Protein AF-A0A7L4ZFL8-F1 (afdb_monomer_lite)

Sequence (113 aa):
MMKKISSNQELEQEIIKLKAQKAIHFRALKSQMSISYEELRPSRIIKRVFADIKEEPEIKDNVLKSLLSLAGGYLTKRILIGKSNSFLKSIMGYLVQIGATKLVSNKIITNNK

Foldseek 3Di:
DDDDDDDPVSVVVVVVVVVVVVVVVVVVVVVVVVVVVVCPPPVNVVVVLVVCLVVPVVSVVVVVVVVCCVVVVVVCCCCPVNVNVPPVVVVVVVVVVVVVCVVVVVVVVVVVD

pLDDT: mean 83.08, std 12.54, range [42.56, 97.44]

Organism: NCBI:txid1218801

Secondary structure (DSSP, 8-state):
-PPPP-SHHHHHHHHHHHHHHHHHHHHHHHHHHHHHHHHTSHHHHHHHHHHHHHH-HHHHHHHHHHHHHHHHHHHHHHHHTSSTTTHHHHHHHHHHHHHHHHHHHHHHHHTT-

Radius of gyration: 35.86 Å; chains: 1; bounding box: 64×33×109 Å

Structure (mmCIF, N/CA/C/O backbone):
data_AF-A0A7L4ZFL8-F1
#
_entry.id   AF-A0A7L4ZFL8-F1
#
loop_
_atom_site.group_PDB
_atom_site.id
_atom_site.type_symbol
_atom_site.label_atom_id
_atom_site.label_alt_id
_atom_site.label_comp_id
_atom_site.label_asym_id
_atom_site.label_entity_id
_atom_site.label_seq_id
_atom_site.pdbx_PDB_ins_code
_atom_site.Cartn_x
_atom_site.Cartn_y
_atom_site.Cartn_z
_atom_site.occupancy
_atom_site.B_iso_or_equiv
_atom_site.auth_seq_id
_atom_site.auth_comp_id
_atom_site.auth_asym_id
_atom_site.auth_atom_id
_atom_site.pdbx_PDB_model_num
ATOM 1 N N . MET A 1 1 ? -22.761 19.121 30.864 1.00 45.69 1 MET A N 1
ATOM 2 C CA . MET A 1 1 ? -22.487 19.472 32.276 1.00 45.69 1 MET A CA 1
ATOM 3 C C . MET A 1 1 ? -22.245 18.174 33.039 1.00 45.69 1 MET A C 1
ATOM 5 O O . MET A 1 1 ? -23.035 17.252 32.871 1.00 45.69 1 MET A O 1
ATOM 9 N N . MET A 1 2 ? -21.137 18.048 33.771 1.00 53.03 2 MET A N 1
ATOM 10 C CA . MET A 1 2 ? -20.793 16.816 34.495 1.00 53.03 2 MET A CA 1
ATOM 11 C C . MET A 1 2 ? -21.688 16.702 35.737 1.00 53.03 2 MET A C 1
ATOM 13 O O . MET A 1 2 ? -21.727 17.634 36.540 1.00 53.03 2 MET A O 1
ATOM 17 N N . LYS A 1 3 ? -22.452 15.610 35.874 1.00 65.06 3 LYS A N 1
ATOM 18 C CA . LYS A 1 3 ? -23.285 15.386 37.066 1.00 65.06 3 LYS A CA 1
ATOM 19 C C . LYS A 1 3 ? -22.367 15.146 38.267 1.00 65.06 3 LYS A C 1
ATOM 21 O O . LYS A 1 3 ? -21.491 14.287 38.207 1.00 65.06 3 LYS A O 1
ATOM 26 N N . LYS A 1 4 ? -22.551 15.923 39.336 1.00 66.44 4 LYS A N 1
ATOM 27 C CA . LYS A 1 4 ? -21.819 15.753 40.594 1.00 66.44 4 LYS A CA 1
ATOM 28 C C . LYS A 1 4 ? -22.417 14.545 41.315 1.00 66.44 4 LYS A C 1
ATOM 30 O O . LYS A 1 4 ? -23.610 14.545 41.587 1.00 66.44 4 LYS A O 1
ATOM 35 N N . ILE A 1 5 ? -21.609 13.516 41.542 1.00 69.00 5 ILE A N 1
ATOM 36 C CA . ILE A 1 5 ? -22.042 12.274 42.187 1.00 69.00 5 ILE A CA 1
ATOM 37 C C . ILE A 1 5 ? -22.109 12.528 43.694 1.00 69.00 5 ILE A C 1
ATOM 39 O O . ILE A 1 5 ? -21.126 12.978 44.284 1.00 69.00 5 ILE A O 1
ATOM 43 N N . SER A 1 6 ? -23.269 12.282 44.295 1.00 73.88 6 SER A N 1
ATOM 44 C CA . SER A 1 6 ? -23.579 12.629 45.691 1.00 73.88 6 SER A CA 1
ATOM 45 C C . SER A 1 6 ? -23.750 11.404 46.594 1.00 73.88 6 SER A C 1
ATOM 47 O O . SER A 1 6 ? -23.690 11.539 47.814 1.00 73.88 6 SER A O 1
ATOM 49 N N . SER A 1 7 ? -23.936 10.214 46.012 1.00 80.75 7 SER A N 1
ATOM 50 C CA . SER A 1 7 ? -24.175 8.949 46.720 1.00 80.75 7 SER A CA 1
ATOM 51 C C . SER A 1 7 ? -23.358 7.796 46.123 1.00 80.75 7 SER A C 1
ATOM 53 O O . SER A 1 7 ? -23.109 7.756 44.917 1.00 80.75 7 SER A O 1
ATOM 55 N N . ASN A 1 8 ? -22.990 6.812 46.955 1.00 81.69 8 ASN A N 1
ATOM 56 C CA . ASN A 1 8 ? -22.316 5.583 46.512 1.00 81.69 8 ASN A CA 1
ATOM 57 C C . ASN A 1 8 ? -23.124 4.817 45.447 1.00 81.69 8 ASN A C 1
ATOM 59 O O . ASN A 1 8 ? -22.539 4.254 44.527 1.00 81.69 8 ASN A O 1
ATOM 63 N N . GLN A 1 9 ? -24.460 4.849 45.511 1.00 83.06 9 GLN A N 1
ATOM 64 C CA . GLN A 1 9 ? -25.314 4.195 44.509 1.00 83.06 9 GLN A CA 1
ATOM 65 C C . GLN A 1 9 ? -25.248 4.894 43.143 1.00 83.06 9 GLN A C 1
ATOM 67 O O . GLN A 1 9 ? -25.213 4.235 42.105 1.00 83.06 9 GLN A O 1
ATOM 72 N N . GLU A 1 10 ? -25.187 6.228 43.129 1.00 86.38 10 GLU A N 1
ATOM 73 C CA . GLU A 1 10 ? -25.021 7.008 41.894 1.00 86.38 10 GLU 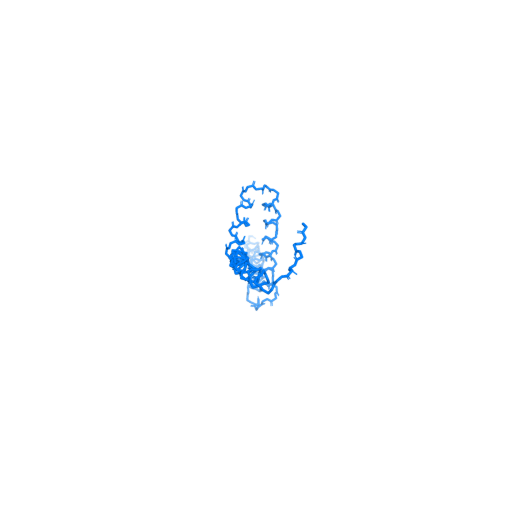A CA 1
ATOM 74 C C . GLU A 1 10 ? -23.643 6.758 41.267 1.00 86.38 10 GLU A C 1
ATOM 76 O O . GLU A 1 10 ? -23.518 6.676 40.043 1.00 86.38 10 GLU A O 1
ATOM 81 N N . LEU A 1 11 ? -22.613 6.584 42.104 1.00 89.12 11 LEU A N 1
ATOM 82 C CA . LEU A 1 11 ? -21.264 6.247 41.656 1.00 89.12 11 LEU A CA 1
ATOM 83 C C . LEU A 1 11 ? -21.226 4.888 40.953 1.00 89.12 11 LEU A C 1
ATOM 85 O O . LEU A 1 11 ? -20.676 4.778 39.858 1.00 89.12 11 LEU A O 1
ATOM 89 N N . GLU A 1 12 ? -21.830 3.861 41.551 1.00 90.62 12 GLU A N 1
ATOM 90 C CA . GLU A 1 12 ? -21.886 2.520 40.961 1.00 90.62 12 GLU A CA 1
ATOM 91 C C . GLU A 1 12 ? -22.633 2.505 39.624 1.00 90.62 12 GLU A C 1
ATOM 93 O O . GLU A 1 12 ? -22.158 1.908 38.653 1.00 90.62 12 GLU A O 1
ATOM 98 N N . GLN A 1 13 ? -23.762 3.212 39.536 1.00 90.25 13 GLN A N 1
ATOM 99 C CA . GLN A 1 13 ? -24.527 3.330 38.294 1.00 90.25 13 GLN A CA 1
ATOM 100 C C . GLN A 1 13 ? -23.719 4.011 37.185 1.00 90.25 13 GLN A C 1
ATOM 102 O O . GLN A 1 13 ? -23.702 3.530 36.046 1.00 90.25 13 GLN A O 1
ATOM 107 N N . GLU A 1 14 ? -23.002 5.092 37.503 1.00 91.12 14 GLU A N 1
ATOM 108 C CA . GLU A 1 14 ? -22.171 5.780 36.515 1.00 91.12 14 GLU A CA 1
ATOM 109 C C . GLU A 1 14 ? -20.967 4.917 36.102 1.00 91.12 14 GLU A C 1
ATOM 111 O O . GLU A 1 14 ? -20.629 4.866 34.920 1.00 91.12 14 GLU A O 1
ATOM 116 N N . ILE A 1 15 ? -20.375 4.141 37.021 1.00 93.94 15 ILE A N 1
ATOM 117 C CA . ILE A 1 15 ? -19.323 3.164 36.693 1.00 93.94 15 ILE A CA 1
ATOM 118 C C . ILE A 1 15 ? -19.844 2.100 35.721 1.00 93.94 15 ILE A C 1
ATOM 120 O O . ILE A 1 15 ? -19.164 1.781 34.741 1.00 93.94 15 ILE A O 1
ATOM 124 N N . ILE A 1 16 ? -21.033 1.540 35.962 1.00 95.56 16 ILE A N 1
ATOM 125 C CA . ILE A 1 16 ? -21.641 0.533 35.079 1.00 95.56 16 ILE A CA 1
ATOM 126 C C . ILE A 1 16 ? -21.874 1.126 33.687 1.00 95.56 16 ILE A C 1
ATOM 128 O O . ILE A 1 16 ? -21.490 0.527 32.678 1.00 95.56 16 ILE A O 1
ATOM 132 N N . LYS A 1 17 ? -22.433 2.336 33.628 1.00 95.75 17 LYS A N 1
ATOM 133 C CA . LYS A 1 17 ? -22.678 3.059 32.379 1.00 95.75 17 LYS A CA 1
ATOM 134 C C . LYS A 1 17 ? -21.384 3.340 31.613 1.00 95.75 17 LYS A C 1
ATOM 136 O O . LYS A 1 17 ? -21.308 3.046 30.420 1.00 95.75 17 LYS A O 1
ATOM 141 N N . LEU A 1 18 ? -20.346 3.839 32.284 1.00 96.06 18 LEU A N 1
ATOM 142 C CA . LEU A 1 18 ? -19.043 4.107 31.671 1.00 96.06 18 LEU A CA 1
ATOM 143 C C . LEU A 1 18 ? -18.365 2.823 31.180 1.00 96.06 18 LEU A C 1
ATOM 145 O O . LEU A 1 18 ? -17.772 2.818 30.101 1.00 96.06 18 LEU A O 1
ATOM 149 N N . LYS A 1 19 ? -18.483 1.709 31.914 1.00 96.75 19 LYS A N 1
ATOM 150 C CA . LYS A 1 19 ? -17.987 0.397 31.463 1.00 96.75 19 LYS A CA 1
ATOM 151 C C . LYS A 1 19 ? -18.702 -0.071 30.197 1.00 96.75 19 LYS A C 1
ATOM 153 O O . LYS A 1 19 ? -18.035 -0.525 29.265 1.00 96.75 19 LYS A O 1
ATOM 158 N N . ALA A 1 20 ? -20.025 0.074 30.137 1.00 96.50 20 ALA A N 1
ATOM 159 C CA . ALA A 1 20 ? -20.807 -0.269 28.952 1.00 96.50 20 ALA A CA 1
ATOM 160 C C . ALA A 1 20 ? -20.408 0.597 27.744 1.00 96.50 20 ALA A C 1
ATOM 162 O O . ALA A 1 20 ? -20.118 0.063 26.673 1.00 96.50 20 ALA A O 1
ATOM 163 N N . GLN A 1 21 ? -20.291 1.917 27.930 1.00 97.19 21 GLN A N 1
ATOM 164 C CA . GLN A 1 21 ? -19.831 2.837 26.884 1.00 97.19 21 GLN A CA 1
ATOM 165 C C . GLN A 1 21 ? -18.418 2.491 26.407 1.00 97.19 21 GLN A C 1
ATOM 167 O O . GLN A 1 21 ? -18.186 2.360 25.206 1.00 97.19 21 GLN A O 1
ATOM 172 N N . LYS A 1 22 ? -17.479 2.255 27.330 1.00 96.88 22 LYS A N 1
ATOM 173 C CA . LYS A 1 22 ? -16.110 1.840 26.999 1.00 96.88 22 LYS A CA 1
ATOM 174 C C . LYS A 1 22 ? -16.095 0.562 26.161 1.00 96.88 22 LYS A C 1
ATOM 176 O O . LYS A 1 22 ? -15.350 0.492 25.186 1.00 96.88 22 LYS A O 1
ATOM 181 N N . ALA A 1 23 ? -16.913 -0.433 26.504 1.00 97.19 23 ALA A N 1
ATOM 182 C CA . ALA A 1 23 ? -17.002 -1.676 25.741 1.00 97.19 23 ALA A CA 1
ATOM 183 C C . ALA A 1 23 ? -17.528 -1.444 24.313 1.00 97.19 23 ALA A C 1
ATOM 185 O O . ALA A 1 23 ? -16.995 -2.022 23.365 1.00 97.19 23 ALA A O 1
ATOM 186 N N . ILE A 1 24 ? -18.528 -0.572 24.147 1.00 97.44 24 ILE A N 1
ATOM 187 C CA . ILE A 1 24 ? -19.062 -0.183 22.833 1.00 97.44 24 ILE A CA 1
ATOM 188 C C . ILE A 1 24 ? -17.982 0.525 22.007 1.00 97.44 24 ILE A C 1
ATOM 190 O O . ILE A 1 24 ? -17.697 0.103 20.885 1.00 97.44 24 ILE A O 1
ATOM 194 N N . HIS A 1 25 ? -17.329 1.543 22.572 1.00 97.19 25 HIS A N 1
ATOM 195 C CA . HIS A 1 25 ? -16.266 2.282 21.889 1.00 97.19 25 HIS A CA 1
ATOM 196 C C . HIS A 1 25 ? -15.095 1.381 21.502 1.00 97.19 25 HIS A C 1
ATOM 198 O O . HIS A 1 25 ? -14.588 1.474 20.388 1.00 97.19 25 HIS A O 1
ATOM 204 N N . PHE A 1 26 ? -14.698 0.462 22.382 1.00 97.19 26 PHE A N 1
ATOM 205 C CA . PHE A 1 26 ? -13.616 -0.472 22.095 1.00 97.19 26 PHE A CA 1
ATOM 206 C C . PHE A 1 26 ? -13.953 -1.408 20.928 1.00 97.19 26 PHE A C 1
ATOM 208 O O . PHE A 1 26 ? -13.116 -1.636 20.055 1.00 97.19 26 PHE A O 1
ATOM 215 N N . ARG A 1 27 ? -15.189 -1.922 20.866 1.00 97.00 27 ARG A N 1
ATOM 216 C CA . ARG A 1 27 ? -15.645 -2.742 19.733 1.00 97.00 27 ARG A CA 1
ATOM 217 C C . ARG A 1 27 ? -15.661 -1.945 18.431 1.00 97.00 27 ARG A C 1
ATOM 219 O O . ARG A 1 27 ? -15.171 -2.446 17.421 1.00 97.00 27 ARG A O 1
ATOM 226 N N . ALA A 1 28 ? -16.168 -0.713 18.462 1.00 97.06 28 ALA A N 1
ATOM 227 C CA . ALA A 1 28 ? -16.179 0.168 17.297 1.00 97.06 28 ALA A CA 1
ATOM 228 C C . ALA A 1 28 ? -14.755 0.458 16.795 1.00 97.06 28 ALA A C 1
ATOM 230 O O . ALA A 1 28 ? -14.479 0.310 15.606 1.00 97.06 28 ALA A O 1
ATOM 231 N N . LEU A 1 29 ? -13.832 0.774 17.708 1.00 97.19 29 LEU A N 1
ATOM 232 C CA . LEU A 1 29 ? -12.428 1.013 17.381 1.00 97.19 29 LEU A CA 1
ATOM 233 C C . LEU A 1 29 ? -11.772 -0.227 16.770 1.00 97.19 29 LEU A C 1
ATOM 235 O O . LEU A 1 29 ? -11.106 -0.128 15.744 1.00 97.19 29 LEU A O 1
ATOM 239 N N . LYS A 1 30 ? -11.999 -1.412 17.351 1.00 96.75 30 LYS A N 1
ATOM 240 C CA . LYS A 1 30 ? -11.476 -2.673 16.809 1.00 96.75 30 LYS A CA 1
ATOM 241 C C . LYS A 1 30 ? -12.012 -2.949 15.401 1.00 96.75 30 LYS A C 1
ATOM 243 O O . LYS A 1 30 ? -11.254 -3.388 14.539 1.00 96.75 30 LYS A O 1
ATOM 248 N N . SER A 1 31 ? -13.290 -2.659 15.158 1.00 96.00 31 SER A N 1
ATOM 249 C CA . SER A 1 31 ? -13.900 -2.788 13.832 1.00 96.00 31 SER A CA 1
ATOM 250 C C . SER A 1 31 ? -13.256 -1.839 12.821 1.00 96.00 31 SER A C 1
ATOM 252 O O . SER A 1 31 ? -12.859 -2.278 11.746 1.00 96.00 31 SER A O 1
ATOM 254 N N . GLN A 1 32 ? -13.101 -0.558 13.169 1.00 94.88 32 GLN A N 1
ATOM 255 C CA . GLN A 1 32 ? -12.442 0.419 12.298 1.00 94.88 32 GLN A CA 1
ATOM 256 C C . GLN A 1 32 ? -10.988 0.039 12.024 1.00 94.88 32 GLN A C 1
ATOM 258 O O . GLN A 1 32 ? -10.555 0.088 10.881 1.00 94.88 32 GLN A O 1
ATOM 263 N N . MET A 1 33 ? -10.253 -0.419 13.037 1.00 95.00 33 MET A N 1
ATOM 264 C CA . MET A 1 33 ? -8.870 -0.860 12.867 1.00 95.00 33 MET A CA 1
ATOM 265 C C . MET A 1 33 ? -8.766 -2.058 11.919 1.00 95.00 33 MET A C 1
ATOM 267 O O . MET A 1 33 ? -7.875 -2.089 11.077 1.00 95.00 33 MET A O 1
ATOM 271 N N . SER A 1 34 ? -9.695 -3.015 12.011 1.00 94.12 34 SER A N 1
ATOM 272 C CA . SER A 1 34 ? -9.757 -4.139 11.072 1.00 94.12 34 SER A CA 1
ATOM 273 C C . SER A 1 34 ? -10.032 -3.670 9.646 1.00 94.12 34 SER A C 1
ATOM 275 O O . SER A 1 34 ? -9.397 -4.163 8.722 1.00 94.12 34 SER A O 1
ATOM 277 N N . ILE A 1 35 ? -10.950 -2.719 9.455 1.00 93.44 35 ILE A N 1
ATOM 278 C CA . ILE A 1 35 ? -11.251 -2.157 8.132 1.00 93.44 35 ILE A CA 1
ATOM 279 C C . ILE A 1 35 ? -10.022 -1.433 7.58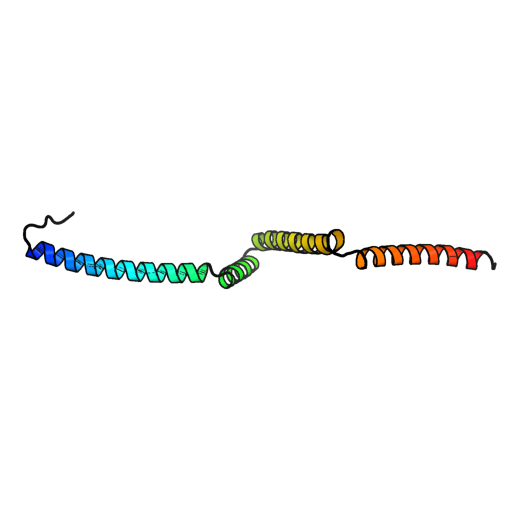3 1.00 93.44 35 ILE A C 1
ATOM 281 O O . ILE A 1 35 ? -9.575 -1.755 6.489 1.00 93.44 35 ILE A O 1
ATOM 285 N N . SER A 1 36 ? -9.422 -0.525 8.354 1.00 92.12 36 SER A N 1
ATOM 286 C CA . SER A 1 36 ? -8.211 0.192 7.949 1.00 92.12 36 SER A CA 1
ATOM 287 C C . SER A 1 36 ? -7.068 -0.764 7.618 1.00 92.12 36 SER A C 1
ATOM 289 O O . SER A 1 36 ? -6.371 -0.567 6.629 1.00 92.12 36 SER A O 1
ATOM 291 N N . TYR A 1 37 ? -6.897 -1.836 8.397 1.00 92.94 37 TYR A N 1
ATOM 292 C CA . TYR A 1 37 ? -5.907 -2.868 8.104 1.00 92.94 37 TYR A CA 1
ATOM 293 C C . TYR A 1 37 ? -6.184 -3.563 6.768 1.00 92.94 37 TYR A C 1
ATOM 295 O O . TYR A 1 37 ? -5.269 -3.724 5.963 1.00 92.94 37 TYR A O 1
ATOM 303 N N . GLU A 1 38 ? -7.436 -3.945 6.507 1.00 90.12 38 GLU A N 1
ATOM 304 C CA . GLU A 1 38 ? -7.821 -4.525 5.221 1.00 90.12 38 GLU A CA 1
ATOM 305 C C . GLU A 1 38 ? -7.584 -3.557 4.058 1.00 90.12 38 GLU A C 1
ATOM 307 O O . GLU A 1 38 ? -7.084 -3.971 3.013 1.00 90.12 38 GLU A O 1
ATOM 312 N N . GLU A 1 39 ? -7.904 -2.274 4.231 1.00 89.50 39 GLU A N 1
ATOM 313 C CA . GLU A 1 39 ? -7.677 -1.239 3.224 1.00 89.50 39 GLU A CA 1
ATOM 314 C C . GLU A 1 39 ? -6.190 -1.043 2.928 1.00 89.50 39 GLU A C 1
ATOM 316 O O . GLU A 1 39 ? -5.820 -0.872 1.769 1.00 89.50 39 GLU A O 1
ATOM 321 N N . LEU A 1 40 ? -5.320 -1.133 3.931 1.00 90.75 40 LEU A N 1
ATOM 322 C CA . LEU A 1 40 ? -3.870 -1.018 3.760 1.00 90.75 40 LEU A CA 1
ATOM 323 C C . LEU A 1 40 ? -3.216 -2.277 3.171 1.00 90.75 40 LEU A C 1
ATOM 325 O O . LEU A 1 40 ? -2.010 -2.280 2.917 1.00 90.75 40 LEU A O 1
ATOM 329 N N . ARG A 1 41 ? -3.974 -3.353 2.919 1.00 92.69 41 ARG A N 1
ATOM 330 C CA . ARG A 1 41 ? -3.419 -4.541 2.261 1.00 92.69 41 ARG A CA 1
ATOM 331 C C . ARG A 1 41 ? -2.918 -4.179 0.862 1.00 92.69 41 ARG A C 1
ATOM 333 O O . ARG A 1 41 ? -3.664 -3.558 0.097 1.00 92.69 41 ARG A O 1
ATOM 340 N N . PRO A 1 42 ? -1.724 -4.658 0.460 1.00 88.62 42 PRO A N 1
ATOM 341 C CA . PRO A 1 42 ? -1.171 -4.376 -0.862 1.00 88.62 42 PRO A CA 1
ATOM 342 C C . PRO A 1 42 ? -2.143 -4.696 -2.001 1.00 88.62 42 PRO A C 1
ATOM 344 O O . PRO A 1 42 ? -2.255 -3.935 -2.953 1.00 88.62 42 PRO A O 1
ATOM 347 N N . SER A 1 43 ? -2.920 -5.776 -1.878 1.00 90.44 43 SER A N 1
ATOM 348 C CA . SER A 1 43 ? -3.920 -6.164 -2.877 1.00 90.44 43 SER A CA 1
ATOM 349 C C . SER A 1 43 ? -5.055 -5.146 -3.050 1.00 90.44 43 SER A C 1
ATOM 351 O O . SER A 1 43 ? -5.526 -4.970 -4.173 1.00 90.44 43 SER A O 1
ATOM 353 N N . ARG A 1 44 ? -5.496 -4.458 -1.984 1.00 89.81 44 ARG A N 1
ATOM 354 C CA . ARG A 1 44 ? -6.510 -3.390 -2.072 1.00 89.81 44 ARG A CA 1
ATOM 355 C C . ARG A 1 44 ? -5.918 -2.084 -2.582 1.00 89.81 44 ARG A C 1
ATOM 357 O O . ARG A 1 44 ? -6.549 -1.435 -3.408 1.00 89.81 44 ARG A O 1
ATOM 364 N N . ILE A 1 45 ? -4.695 -1.753 -2.164 1.00 89.81 45 ILE A N 1
ATOM 365 C CA . ILE A 1 45 ? -3.958 -0.592 -2.682 1.00 89.81 45 ILE A CA 1
ATOM 366 C C . ILE A 1 45 ? -3.769 -0.721 -4.195 1.00 89.81 45 ILE A C 1
ATOM 368 O O . ILE A 1 45 ? -4.135 0.186 -4.930 1.00 89.81 45 ILE A O 1
ATOM 372 N N . ILE A 1 46 ? -3.280 -1.872 -4.668 1.00 88.94 46 ILE A N 1
ATOM 373 C CA . ILE A 1 46 ? -3.100 -2.140 -6.099 1.00 88.94 46 ILE A CA 1
ATOM 374 C C . ILE A 1 46 ? -4.433 -1.995 -6.844 1.00 88.94 46 ILE A C 1
ATOM 376 O O . ILE A 1 46 ? -4.485 -1.322 -7.867 1.00 88.94 46 ILE A O 1
ATOM 380 N N . LYS A 1 47 ? -5.524 -2.577 -6.324 1.00 87.19 47 LYS A N 1
ATOM 381 C CA . LYS A 1 47 ? -6.858 -2.452 -6.938 1.00 87.19 47 LYS A CA 1
ATOM 382 C C . LYS A 1 47 ? -7.338 -1.003 -7.037 1.00 87.19 47 LYS A C 1
ATOM 384 O O . LYS A 1 47 ? -7.873 -0.648 -8.080 1.00 87.19 47 LYS A O 1
ATOM 389 N N . ARG A 1 48 ? -7.144 -0.191 -5.991 1.00 85.06 48 ARG A N 1
ATOM 390 C CA . ARG A 1 48 ? -7.473 1.243 -6.022 1.00 85.06 48 ARG A CA 1
ATOM 391 C C . ARG A 1 48 ? -6.650 1.975 -7.066 1.00 85.06 48 ARG A C 1
ATOM 393 O O . ARG A 1 48 ? -7.231 2.569 -7.952 1.00 85.06 48 ARG A O 1
ATOM 400 N N . VAL A 1 49 ? -5.331 1.792 -7.060 1.00 84.69 49 VAL A N 1
ATOM 401 C CA . VAL A 1 49 ? -4.442 2.396 -8.062 1.00 84.69 49 VAL A CA 1
ATOM 402 C C . VAL A 1 49 ? -4.878 2.031 -9.489 1.00 84.69 49 VAL A C 1
ATOM 404 O O . VAL A 1 49 ? -4.915 2.894 -10.355 1.00 84.69 49 VAL A O 1
ATOM 407 N N . PHE A 1 50 ? -5.268 0.779 -9.752 1.00 84.81 50 PHE A N 1
ATOM 408 C CA . PHE A 1 50 ? -5.806 0.388 -11.062 1.00 84.81 50 PHE A CA 1
ATOM 409 C C . PHE A 1 50 ? -7.144 1.055 -11.410 1.00 84.81 50 PHE A C 1
ATOM 411 O O . PHE A 1 50 ? -7.365 1.365 -12.581 1.00 84.81 50 PHE A O 1
ATOM 418 N N . ALA A 1 51 ? -8.031 1.247 -10.433 1.00 84.94 51 ALA A N 1
ATOM 419 C CA . ALA A 1 51 ? -9.280 1.977 -10.631 1.00 84.94 51 ALA A CA 1
ATOM 420 C C . ALA A 1 51 ? -9.002 3.463 -10.923 1.00 84.94 51 ALA A C 1
ATOM 422 O O . ALA A 1 51 ? -9.474 3.974 -11.935 1.00 84.94 51 ALA A O 1
ATOM 423 N N . ASP A 1 52 ? -8.131 4.096 -10.136 1.00 82.31 52 ASP A N 1
ATOM 424 C CA . ASP A 1 52 ? -7.749 5.506 -10.265 1.00 82.31 52 ASP A CA 1
ATOM 425 C C . ASP A 1 52 ? -7.081 5.787 -11.628 1.00 82.31 52 ASP A C 1
ATOM 427 O O . ASP A 1 52 ? -7.400 6.764 -12.299 1.00 82.31 52 ASP A O 1
ATOM 431 N N . ILE A 1 53 ? -6.226 4.878 -12.122 1.00 82.94 53 ILE A N 1
ATOM 432 C CA . ILE A 1 53 ? -5.620 4.967 -13.470 1.00 82.94 53 ILE A CA 1
ATOM 433 C C . ILE A 1 53 ? -6.672 4.930 -14.589 1.00 82.94 53 ILE A C 1
ATOM 435 O O . ILE A 1 53 ? -6.453 5.483 -15.670 1.00 82.94 53 ILE A O 1
ATOM 439 N N . LYS A 1 54 ? -7.782 4.212 -14.383 1.00 79.62 54 LYS A N 1
ATOM 440 C CA . LYS A 1 54 ? -8.849 4.097 -15.383 1.00 79.62 54 LYS A CA 1
ATOM 441 C C . LYS A 1 54 ? -9.713 5.357 -15.415 1.00 79.62 54 LYS A C 1
ATOM 443 O O . LYS A 1 54 ? -10.185 5.722 -16.490 1.00 79.62 54 LYS A O 1
ATOM 448 N N . GLU A 1 55 ? -9.937 5.969 -14.259 1.00 82.31 55 GLU A N 1
ATOM 449 C CA . GLU A 1 55 ? -10.857 7.094 -14.097 1.00 82.31 55 GLU A CA 1
ATOM 450 C C . GLU A 1 55 ? -10.183 8.452 -14.328 1.00 82.31 55 GLU A C 1
ATOM 452 O O . GLU A 1 55 ? -10.835 9.364 -14.836 1.00 82.31 55 GLU A O 1
ATOM 457 N N . GLU A 1 56 ? -8.880 8.580 -14.056 1.00 79.88 56 GLU A N 1
ATOM 458 C CA . GLU A 1 56 ? -8.185 9.868 -14.082 1.00 79.88 56 GLU A CA 1
ATOM 459 C C . GLU A 1 56 ? -7.036 9.911 -15.121 1.00 79.88 56 GLU A C 1
ATOM 461 O O . GLU A 1 56 ? -6.021 9.214 -14.981 1.00 79.88 56 GLU A O 1
ATOM 466 N N . PRO A 1 57 ? -7.148 10.737 -16.188 1.00 74.62 57 PRO A N 1
ATOM 467 C CA . PRO A 1 57 ? -6.166 10.771 -17.276 1.00 74.62 57 PRO A CA 1
ATOM 468 C C . PRO A 1 57 ? -4.759 11.206 -16.836 1.00 74.62 57 PRO A C 1
ATOM 470 O O . PRO A 1 57 ? -3.769 10.745 -17.404 1.00 74.62 57 PRO A O 1
ATOM 473 N N . GLU A 1 58 ? -4.661 12.082 -15.834 1.00 78.75 58 GLU A N 1
ATOM 474 C CA . GLU A 1 58 ? -3.391 12.617 -15.325 1.00 78.75 58 GLU A CA 1
ATOM 475 C C . GLU A 1 58 ? -2.617 11.577 -14.497 1.00 78.75 58 GLU A C 1
ATOM 477 O O . GLU A 1 58 ? -1.404 11.410 -14.661 1.00 78.75 58 GLU A O 1
ATOM 482 N N . ILE A 1 59 ? -3.321 10.792 -13.670 1.00 77.75 59 ILE A N 1
ATOM 483 C CA . ILE A 1 59 ? -2.724 9.688 -12.903 1.00 77.75 59 ILE A CA 1
ATOM 484 C C . ILE A 1 59 ? -2.161 8.625 -13.844 1.00 77.75 59 ILE A C 1
ATOM 486 O O . ILE A 1 59 ? -1.066 8.103 -13.614 1.00 77.75 59 ILE A O 1
ATOM 490 N N . LYS A 1 60 ? -2.871 8.330 -14.937 1.00 77.69 60 LYS A N 1
ATOM 491 C CA . LYS A 1 60 ? -2.415 7.372 -15.945 1.00 77.69 60 LYS A CA 1
ATOM 492 C C . LYS A 1 60 ? -1.043 7.738 -16.516 1.00 77.69 60 LYS A C 1
ATOM 494 O O . LYS A 1 60 ? -0.190 6.858 -16.615 1.00 77.69 60 LYS A O 1
ATOM 499 N N . ASP A 1 61 ? -0.811 9.000 -16.874 1.00 81.88 61 ASP A N 1
ATOM 500 C CA . ASP A 1 61 ? 0.466 9.430 -17.462 1.00 81.88 61 ASP A CA 1
ATOM 501 C C . ASP A 1 61 ? 1.626 9.311 -16.458 1.00 81.88 61 ASP A C 1
ATOM 503 O O . ASP A 1 61 ? 2.678 8.747 -16.770 1.00 81.88 61 ASP A O 1
ATOM 507 N N . ASN A 1 62 ? 1.407 9.741 -15.213 1.00 83.00 62 ASN A N 1
ATOM 508 C CA . ASN A 1 62 ? 2.411 9.645 -14.153 1.00 83.00 62 ASN A CA 1
ATOM 509 C C . ASN A 1 62 ? 2.758 8.188 -13.809 1.00 83.00 62 ASN A C 1
ATOM 511 O O . ASN A 1 62 ? 3.936 7.832 -13.725 1.00 83.00 62 ASN A O 1
ATOM 515 N N . VAL A 1 63 ? 1.753 7.315 -13.680 1.00 84.62 63 VAL A N 1
ATOM 516 C CA . VAL A 1 63 ? 1.975 5.892 -13.391 1.00 84.62 63 VAL A CA 1
ATOM 517 C C . VAL A 1 63 ? 2.675 5.189 -14.552 1.00 84.62 63 VAL A C 1
ATOM 519 O O . VAL A 1 63 ? 3.605 4.416 -14.316 1.00 84.62 63 VAL A O 1
ATOM 522 N N . LEU A 1 64 ? 2.289 5.471 -15.801 1.00 84.69 64 LEU A N 1
ATOM 523 C CA . LEU A 1 64 ? 2.963 4.918 -16.977 1.00 84.69 64 LEU A CA 1
ATOM 524 C C . LEU A 1 64 ? 4.431 5.348 -17.037 1.00 84.69 64 LEU A C 1
ATOM 526 O O . LEU A 1 64 ? 5.297 4.500 -17.246 1.00 84.69 64 LEU A O 1
ATOM 530 N N . LYS A 1 65 ? 4.734 6.628 -16.790 1.00 85.44 65 LYS A N 1
ATOM 531 C CA . LYS A 1 65 ? 6.116 7.130 -16.724 1.00 85.44 65 LYS A CA 1
ATOM 532 C C . LYS A 1 65 ? 6.932 6.422 -15.642 1.00 85.44 65 LYS A C 1
ATOM 534 O O . LYS A 1 65 ? 8.059 6.006 -15.912 1.00 85.44 65 LYS A O 1
ATOM 539 N N . SER A 1 66 ? 6.373 6.226 -14.446 1.00 86.94 66 SER A N 1
ATOM 540 C CA . SER A 1 66 ? 7.036 5.487 -13.362 1.00 86.94 66 SER A CA 1
ATOM 541 C C . SER A 1 66 ? 7.228 4.000 -13.680 1.00 86.94 66 SER A C 1
ATOM 543 O O . SER A 1 66 ? 8.277 3.434 -13.384 1.00 86.94 66 SER A O 1
ATOM 545 N N . LEU A 1 67 ? 6.250 3.351 -14.314 1.00 88.56 67 LEU A N 1
ATOM 546 C CA . LEU A 1 67 ? 6.374 1.963 -14.769 1.00 88.56 67 LEU A CA 1
ATOM 547 C C . LEU A 1 67 ? 7.463 1.818 -15.831 1.00 88.56 67 LEU A C 1
ATOM 549 O O . LEU A 1 67 ? 8.279 0.902 -15.747 1.00 88.56 67 LEU A O 1
ATOM 553 N N . LEU A 1 68 ? 7.505 2.733 -16.800 1.00 90.56 68 LEU A N 1
ATOM 554 C CA . LEU A 1 68 ? 8.526 2.756 -17.843 1.00 90.56 68 LEU A CA 1
ATOM 555 C C . LEU A 1 68 ? 9.918 3.021 -17.266 1.00 90.56 68 LEU A C 1
ATOM 557 O O . LEU A 1 68 ? 10.868 2.357 -17.675 1.00 90.56 68 LEU A O 1
ATOM 561 N N . SER A 1 69 ? 10.060 3.927 -16.296 1.00 89.75 69 SER A N 1
ATOM 562 C CA . SER A 1 69 ? 11.353 4.198 -15.658 1.00 89.75 69 SER A CA 1
ATOM 563 C C . SER A 1 69 ? 11.836 3.026 -14.800 1.00 89.75 69 SER A C 1
ATOM 565 O O . SER A 1 69 ? 13.019 2.688 -14.843 1.00 89.75 69 SER A O 1
ATOM 567 N N . LEU A 1 70 ? 10.936 2.335 -14.092 1.00 92.31 70 LEU A N 1
ATOM 568 C CA . LEU A 1 70 ? 11.259 1.127 -13.328 1.00 92.31 70 LEU A CA 1
ATOM 569 C C . LEU A 1 70 ? 11.618 -0.048 -14.238 1.00 92.31 70 LEU A C 1
ATOM 571 O O . LEU A 1 70 ? 12.647 -0.692 -14.033 1.00 92.31 70 LEU A O 1
ATOM 575 N N . ALA A 1 71 ? 10.798 -0.322 -15.253 1.00 91.06 71 ALA A N 1
ATOM 576 C CA . ALA A 1 71 ? 11.048 -1.392 -16.212 1.00 91.06 71 ALA A CA 1
ATOM 577 C C . ALA A 1 71 ? 12.330 -1.126 -17.009 1.00 91.06 71 ALA A C 1
ATOM 579 O O . ALA A 1 71 ? 13.183 -2.007 -17.127 1.00 91.06 71 ALA A O 1
ATOM 580 N N . GLY A 1 72 ? 12.502 0.109 -17.486 1.00 92.81 72 GLY A N 1
ATOM 581 C CA . GLY A 1 72 ? 13.698 0.570 -18.179 1.00 92.81 72 GLY A CA 1
ATOM 582 C C . GLY A 1 72 ? 14.937 0.478 -17.294 1.00 92.81 72 GLY A C 1
ATOM 583 O O . GLY A 1 72 ? 15.945 -0.083 -17.717 1.00 92.81 72 GLY A O 1
ATOM 584 N N . GLY A 1 73 ? 14.862 0.939 -16.044 1.00 88.81 73 GLY A N 1
ATOM 585 C CA . GLY A 1 73 ? 15.953 0.858 -15.072 1.00 88.81 73 GLY A CA 1
ATOM 586 C C . GLY A 1 73 ? 16.321 -0.581 -14.701 1.00 88.81 73 GLY A C 1
ATOM 587 O O . GLY A 1 73 ? 17.503 -0.917 -14.638 1.00 88.81 73 GLY A O 1
ATOM 588 N N . TYR A 1 74 ? 15.334 -1.465 -14.526 1.00 88.00 74 TYR A N 1
ATOM 589 C CA . TYR A 1 74 ? 15.560 -2.888 -14.262 1.00 88.00 74 TYR A CA 1
ATOM 590 C C . TYR A 1 74 ? 16.202 -3.595 -15.458 1.00 88.00 74 TYR A C 1
ATOM 592 O O . TYR A 1 74 ? 17.184 -4.324 -15.293 1.00 88.00 74 TYR A O 1
ATOM 600 N N . LEU A 1 75 ? 15.688 -3.355 -16.668 1.00 86.81 75 LEU A N 1
ATOM 601 C CA . LEU A 1 75 ? 16.247 -3.914 -17.894 1.00 86.81 75 LEU A CA 1
ATOM 602 C C . LEU A 1 75 ? 17.675 -3.405 -18.115 1.00 86.81 75 LEU A C 1
ATOM 604 O O . LEU A 1 75 ? 18.579 -4.200 -18.357 1.00 86.81 75 LEU A O 1
ATOM 608 N N . THR A 1 76 ? 17.899 -2.107 -17.917 1.00 86.50 76 THR A N 1
ATOM 609 C CA . THR A 1 76 ? 19.222 -1.477 -17.977 1.00 86.50 76 THR A CA 1
ATOM 610 C C . THR A 1 76 ? 20.171 -2.095 -16.957 1.00 86.50 76 THR A C 1
ATOM 612 O O . THR A 1 76 ? 21.269 -2.498 -17.320 1.00 86.50 76 THR A O 1
ATOM 615 N N . LYS A 1 77 ? 19.756 -2.278 -15.697 1.00 83.62 77 LYS A N 1
ATOM 616 C CA . LYS A 1 77 ? 20.567 -2.956 -14.672 1.00 83.62 77 LYS A CA 1
ATOM 617 C C . LYS A 1 77 ? 20.881 -4.401 -15.060 1.00 83.62 77 LYS A C 1
ATOM 619 O O . LYS A 1 77 ? 22.003 -4.858 -14.857 1.00 83.62 77 LYS A O 1
ATOM 624 N N . ARG A 1 78 ? 19.924 -5.130 -15.635 1.00 80.44 78 ARG A N 1
ATOM 625 C CA . ARG A 1 78 ? 20.128 -6.515 -16.082 1.00 80.44 78 ARG A CA 1
ATOM 626 C C . ARG A 1 78 ? 21.118 -6.602 -17.245 1.00 80.44 78 ARG A C 1
ATOM 628 O O . ARG A 1 78 ? 21.936 -7.518 -1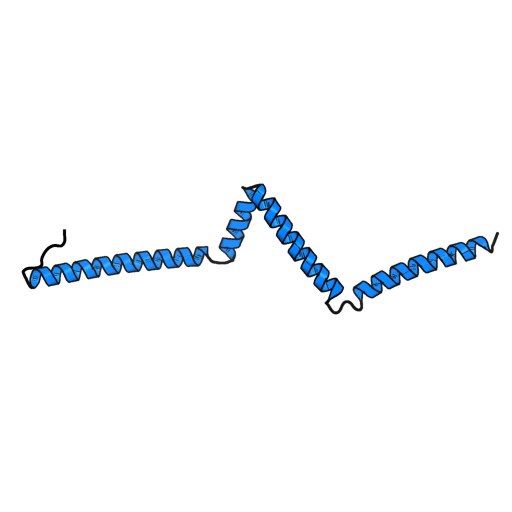7.265 1.00 80.44 78 ARG A O 1
ATOM 635 N N . ILE A 1 79 ? 21.054 -5.648 -18.170 1.00 77.88 79 ILE A N 1
ATOM 636 C CA . ILE A 1 79 ? 21.930 -5.547 -19.340 1.00 77.88 79 ILE A CA 1
ATOM 637 C C . ILE A 1 79 ? 23.327 -5.033 -18.949 1.00 77.88 79 ILE A C 1
ATOM 639 O O . ILE A 1 79 ? 24.314 -5.573 -19.432 1.00 77.88 79 ILE A O 1
ATOM 643 N N . LEU A 1 80 ? 23.441 -4.038 -18.067 1.00 75.12 80 LEU A N 1
ATOM 644 C CA . LEU A 1 80 ? 24.717 -3.386 -17.737 1.00 75.12 80 LEU A CA 1
ATOM 645 C C . LEU A 1 80 ? 25.447 -4.000 -16.530 1.00 75.12 80 LEU A C 1
ATOM 647 O O . LEU A 1 80 ? 26.668 -4.094 -16.555 1.00 75.12 80 LEU A O 1
ATOM 651 N N . ILE A 1 81 ? 24.728 -4.401 -15.474 1.00 72.19 81 ILE A N 1
ATOM 652 C CA . ILE A 1 81 ? 25.304 -4.778 -14.162 1.00 72.19 81 ILE A CA 1
ATOM 653 C C . ILE A 1 81 ? 25.148 -6.284 -13.862 1.00 72.19 81 ILE A C 1
ATOM 655 O O . ILE A 1 81 ? 25.928 -6.850 -13.098 1.00 72.19 81 ILE A O 1
ATOM 659 N N . GLY A 1 82 ? 24.158 -6.967 -14.451 1.00 62.75 82 GLY A N 1
ATOM 660 C CA . GLY A 1 82 ? 24.013 -8.427 -14.339 1.00 62.75 82 GLY A CA 1
ATOM 661 C C . GLY A 1 82 ? 25.181 -9.184 -14.988 1.00 62.75 82 GLY A C 1
ATOM 662 O O . GLY A 1 82 ? 26.003 -8.574 -15.662 1.00 62.75 82 GLY A O 1
ATOM 663 N N . LYS A 1 83 ? 25.251 -10.520 -14.833 1.00 59.28 83 LYS A N 1
ATOM 664 C CA . LYS A 1 83 ? 26.223 -11.433 -15.491 1.00 59.28 83 LYS A CA 1
ATOM 665 C C . LYS A 1 83 ? 26.014 -11.432 -17.026 1.00 59.28 83 LYS A C 1
ATOM 667 O O . LYS A 1 83 ? 25.627 -12.418 -17.636 1.00 59.28 83 LYS A O 1
ATOM 672 N N . SER A 1 84 ? 26.226 -10.269 -17.633 1.00 57.34 84 SER A N 1
ATOM 673 C CA . SER A 1 84 ? 25.907 -9.824 -18.993 1.00 57.34 84 SER A CA 1
ATOM 674 C C . SER A 1 84 ? 27.011 -10.170 -19.991 1.00 57.34 84 SER A C 1
ATOM 676 O O . SER A 1 84 ? 26.884 -9.946 -21.195 1.00 57.34 84 SER A O 1
ATOM 678 N N . ASN A 1 85 ? 28.080 -10.811 -19.507 1.00 59.34 85 ASN A N 1
ATOM 679 C CA . ASN A 1 85 ? 29.207 -11.240 -20.324 1.00 59.34 85 ASN A CA 1
ATOM 680 C C . ASN A 1 85 ? 28.795 -12.030 -21.579 1.00 59.34 85 ASN A C 1
ATOM 682 O O . ASN A 1 85 ? 29.594 -12.083 -22.500 1.00 59.34 85 ASN A O 1
ATOM 686 N N . SER A 1 86 ? 27.596 -12.619 -21.641 1.00 66.00 86 SER A N 1
ATOM 687 C CA . SER A 1 86 ? 27.111 -13.325 -22.831 1.00 66.00 86 SER A CA 1
ATOM 688 C C . SER A 1 86 ? 26.221 -12.484 -23.753 1.00 66.00 86 SER A C 1
ATOM 690 O O . SER A 1 86 ? 26.428 -12.528 -24.958 1.00 66.00 86 SER A O 1
ATOM 692 N N . PHE A 1 87 ? 25.226 -11.742 -23.248 1.00 76.12 87 PHE A N 1
ATOM 693 C CA . PHE A 1 87 ? 24.209 -11.117 -24.114 1.00 76.12 87 PHE A CA 1
ATOM 694 C C . PHE A 1 87 ? 24.752 -9.889 -24.852 1.00 76.12 87 PHE A C 1
ATOM 696 O O . PHE A 1 87 ? 24.690 -9.816 -26.076 1.00 76.12 87 PHE A O 1
ATOM 703 N N . LEU A 1 88 ? 25.364 -8.957 -24.118 1.00 77.94 88 LEU A N 1
ATOM 704 C CA . LEU A 1 88 ? 25.916 -7.732 -24.701 1.00 77.94 88 LEU A CA 1
ATOM 705 C C . LEU A 1 88 ? 27.114 -8.041 -25.607 1.00 77.94 88 LEU A C 1
ATOM 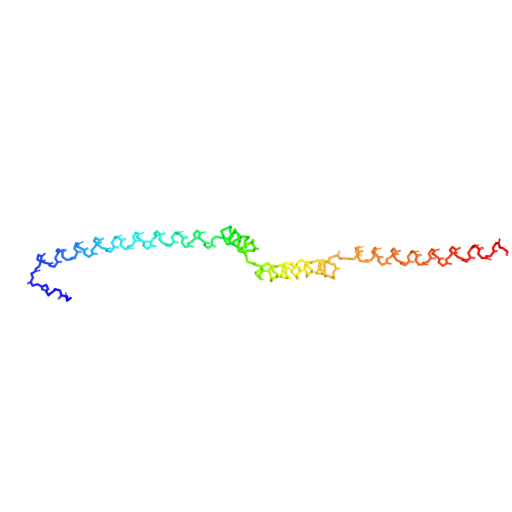707 O O . LEU A 1 88 ? 27.223 -7.492 -26.700 1.00 77.94 88 LEU A O 1
ATOM 711 N N . LYS A 1 89 ? 27.969 -8.992 -25.200 1.00 76.19 89 LYS A N 1
ATOM 712 C CA . LYS A 1 89 ? 29.078 -9.470 -26.040 1.00 76.19 89 LYS A CA 1
ATOM 713 C C . LYS A 1 89 ? 28.591 -10.208 -27.286 1.00 76.19 89 LYS A C 1
ATOM 715 O O . LYS A 1 89 ? 29.211 -10.055 -28.329 1.00 76.19 89 LYS A O 1
ATOM 720 N N . SER A 1 90 ? 27.492 -10.963 -27.207 1.00 80.19 90 SER A N 1
ATOM 721 C CA . SER A 1 90 ? 26.900 -11.638 -28.371 1.00 80.19 90 SER A CA 1
ATOM 722 C C . SER A 1 90 ? 26.340 -10.636 -29.380 1.00 80.19 90 SER A C 1
ATOM 724 O O . SER A 1 90 ? 26.624 -10.767 -30.567 1.00 80.19 90 SER A O 1
ATOM 726 N N . ILE A 1 91 ? 25.644 -9.588 -28.921 1.00 84.25 91 ILE A N 1
ATOM 727 C CA . ILE A 1 91 ? 25.163 -8.508 -29.798 1.00 84.25 91 ILE A CA 1
ATOM 728 C C . ILE A 1 91 ? 26.342 -7.789 -30.458 1.00 84.25 91 ILE A C 1
ATOM 730 O O . ILE A 1 91 ? 26.368 -7.641 -31.677 1.00 84.25 91 ILE A O 1
ATOM 734 N N . MET A 1 92 ? 27.343 -7.384 -29.672 1.00 83.81 92 MET A N 1
ATOM 735 C CA . MET A 1 92 ? 28.536 -6.718 -30.202 1.00 83.81 92 MET A CA 1
ATOM 736 C C . MET A 1 92 ? 29.304 -7.614 -31.184 1.00 83.81 92 MET A C 1
ATOM 738 O O . MET A 1 92 ? 29.696 -7.153 -32.253 1.00 83.81 92 MET A O 1
ATOM 742 N N . GLY A 1 93 ? 29.468 -8.901 -30.868 1.00 86.56 93 GLY A N 1
ATOM 743 C CA . GLY A 1 93 ? 30.108 -9.881 -31.744 1.00 86.56 93 GLY A CA 1
ATOM 744 C C . GLY A 1 93 ? 29.359 -10.071 -33.063 1.00 86.56 93 GLY A C 1
ATOM 745 O O . GLY A 1 93 ? 29.983 -10.085 -34.120 1.00 86.56 93 GLY A O 1
ATOM 746 N N . TYR A 1 94 ? 28.026 -10.123 -33.025 1.00 90.56 94 TYR A N 1
ATOM 747 C C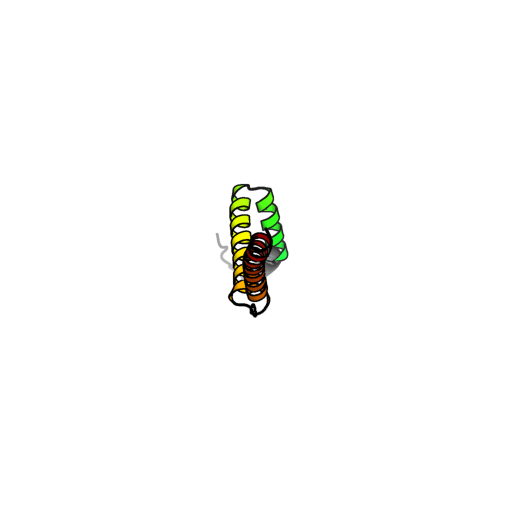A . TYR A 1 94 ? 27.189 -10.225 -34.221 1.00 90.56 94 TYR A CA 1
ATOM 748 C C . TYR A 1 94 ? 27.278 -8.974 -35.107 1.00 90.56 94 TYR A C 1
ATOM 750 O O . TYR A 1 94 ? 27.379 -9.084 -36.328 1.00 90.56 94 TYR A O 1
ATOM 758 N N . LEU A 1 95 ? 27.314 -7.777 -34.511 1.00 91.06 95 LEU A N 1
ATOM 759 C CA . LEU A 1 95 ? 27.494 -6.525 -35.254 1.00 91.06 95 LEU A CA 1
ATOM 760 C C . LEU A 1 95 ? 28.868 -6.451 -35.930 1.00 91.06 95 LEU A C 1
ATOM 762 O O . LEU A 1 95 ? 28.956 -6.094 -37.107 1.00 91.06 95 LEU A O 1
ATOM 766 N N . VAL A 1 96 ? 29.929 -6.835 -35.213 1.00 92.69 96 VAL A N 1
ATOM 767 C CA . VAL A 1 96 ? 31.284 -6.930 -35.774 1.00 92.69 96 VAL A CA 1
ATOM 768 C C . VAL A 1 96 ? 31.324 -7.954 -36.909 1.00 92.69 96 VAL A C 1
ATOM 770 O O . VAL A 1 96 ? 31.875 -7.659 -37.968 1.00 92.69 96 VAL A O 1
ATOM 773 N N . GLN A 1 97 ? 30.694 -9.119 -36.733 1.00 89.25 97 GLN A N 1
ATOM 774 C CA . GLN A 1 97 ? 30.605 -10.153 -37.762 1.00 89.25 97 GLN A CA 1
ATOM 775 C C . GLN A 1 97 ? 29.884 -9.642 -39.014 1.00 89.25 97 GLN A C 1
ATOM 777 O O . GLN A 1 97 ? 30.428 -9.771 -40.104 1.00 89.25 97 GLN A O 1
ATOM 782 N N . ILE A 1 98 ? 28.716 -9.000 -38.883 1.00 92.31 98 ILE A N 1
ATOM 783 C CA . ILE A 1 98 ? 28.000 -8.413 -40.029 1.00 92.31 98 ILE A CA 1
ATOM 784 C C . ILE A 1 98 ? 28.873 -7.382 -40.750 1.00 92.31 98 ILE A C 1
ATOM 786 O O . ILE A 1 98 ? 28.939 -7.388 -41.980 1.00 92.31 98 ILE A O 1
ATOM 790 N N . GLY A 1 99 ? 29.538 -6.496 -40.004 1.00 90.00 99 GLY A N 1
ATOM 791 C CA . GLY A 1 99 ? 30.430 -5.488 -40.574 1.00 90.00 99 GLY A CA 1
ATOM 792 C C . GLY A 1 99 ? 31.580 -6.122 -41.357 1.00 90.00 99 GLY A C 1
ATOM 793 O O . GLY A 1 99 ? 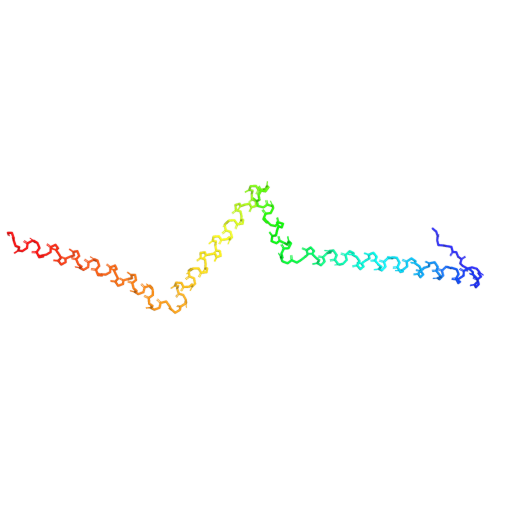31.787 -5.798 -42.527 1.00 90.00 99 GLY A O 1
ATOM 794 N N . ALA A 1 100 ? 32.277 -7.082 -40.748 1.00 88.38 100 ALA A N 1
ATOM 795 C CA . ALA A 1 100 ? 33.375 -7.806 -41.377 1.00 88.38 100 ALA A CA 1
ATOM 796 C C . ALA A 1 100 ? 32.914 -8.596 -42.614 1.00 88.38 100 ALA A C 1
ATOM 798 O O . ALA A 1 100 ? 33.541 -8.502 -43.667 1.00 88.38 100 ALA A O 1
ATOM 799 N N . THR A 1 101 ? 31.789 -9.314 -42.534 1.00 86.31 101 THR A N 1
ATOM 800 C CA . THR A 1 101 ? 31.220 -10.069 -43.660 1.00 86.31 101 THR A CA 1
ATOM 801 C C . THR A 1 101 ? 30.863 -9.154 -44.828 1.00 86.31 101 THR A C 1
ATOM 803 O O . THR A 1 101 ? 31.172 -9.489 -45.968 1.00 86.31 101 THR A O 1
ATOM 806 N N . LYS A 1 102 ? 30.281 -7.975 -44.575 1.00 83.69 102 LYS A N 1
ATOM 807 C CA . LYS A 1 102 ? 29.976 -7.000 -45.636 1.00 83.69 102 LYS A CA 1
ATOM 808 C C . LYS A 1 102 ? 31.239 -6.465 -46.314 1.00 83.69 102 LYS A C 1
ATOM 810 O O . LYS A 1 102 ? 31.274 -6.373 -47.539 1.00 83.69 102 LYS A O 1
ATOM 815 N N . LEU A 1 103 ? 32.286 -6.157 -45.544 1.00 85.56 103 LEU A N 1
ATOM 816 C CA . LEU A 1 103 ? 33.562 -5.684 -46.092 1.00 85.56 103 LEU A CA 1
ATOM 817 C C . LEU A 1 103 ? 34.273 -6.762 -46.922 1.00 85.56 103 LEU A C 1
ATOM 819 O O . LEU A 1 103 ? 34.743 -6.483 -48.024 1.00 85.56 103 LEU A O 1
ATOM 823 N N . VAL A 1 104 ? 34.322 -8.000 -46.424 1.00 82.56 104 VAL A N 1
ATOM 824 C CA . VAL A 1 104 ? 34.959 -9.129 -47.121 1.00 82.56 104 VAL A CA 1
ATOM 825 C C . VAL A 1 104 ? 34.171 -9.519 -48.373 1.00 82.56 104 VAL A C 1
ATOM 827 O O . VAL A 1 104 ? 34.765 -9.677 -49.437 1.00 82.56 104 VAL A O 1
ATOM 830 N N . SER A 1 105 ? 32.840 -9.596 -48.291 1.00 78.44 105 SER A N 1
ATOM 831 C CA . SER A 1 105 ? 31.984 -9.910 -49.441 1.00 78.44 105 SER A CA 1
ATOM 832 C C . SER A 1 105 ? 32.130 -8.874 -50.561 1.00 78.44 105 SER A C 1
ATOM 834 O O . SER A 1 105 ? 32.248 -9.248 -51.725 1.00 78.44 105 SER A O 1
ATOM 836 N N . ASN A 1 106 ? 32.213 -7.580 -50.230 1.00 68.94 106 ASN A N 1
ATOM 837 C CA . ASN A 1 106 ? 32.440 -6.530 -51.230 1.00 68.94 106 ASN A CA 1
ATOM 838 C C . ASN A 1 106 ? 33.829 -6.621 -51.883 1.00 68.94 106 ASN A C 1
ATOM 840 O O . ASN A 1 106 ? 33.978 -6.292 -53.061 1.00 68.94 106 ASN A O 1
ATOM 844 N N . LYS A 1 107 ? 34.844 -7.099 -51.152 1.00 66.38 107 LYS A N 1
ATOM 845 C CA . LYS A 1 107 ? 36.210 -7.245 -51.673 1.00 66.38 107 LYS A CA 1
ATOM 846 C C . LYS A 1 107 ? 36.368 -8.475 -52.576 1.00 66.38 107 LYS A C 1
ATOM 848 O O . LYS A 1 107 ? 37.078 -8.396 -53.571 1.00 66.38 107 LYS A O 1
ATOM 853 N N . ILE A 1 108 ? 35.670 -9.575 -52.282 1.00 60.84 108 ILE A N 1
ATOM 854 C CA . ILE A 1 108 ? 35.684 -10.800 -53.106 1.00 60.84 108 ILE A CA 1
ATOM 855 C C . ILE A 1 108 ? 34.917 -10.606 -54.426 1.00 60.84 108 ILE A C 1
ATOM 857 O O . ILE A 1 108 ? 35.353 -11.106 -55.460 1.00 60.84 108 ILE A O 1
ATOM 861 N N . ILE A 1 109 ? 33.816 -9.847 -54.421 1.00 57.06 109 ILE A N 1
ATOM 862 C CA . ILE A 1 109 ? 33.028 -9.564 -55.637 1.00 57.06 109 ILE A CA 1
ATOM 863 C C . ILE A 1 109 ? 33.752 -8.566 -56.560 1.00 57.06 109 ILE A C 1
ATOM 865 O O . ILE A 1 109 ? 33.661 -8.678 -57.777 1.00 57.06 109 ILE A O 1
ATOM 869 N N . THR A 1 110 ? 34.514 -7.622 -55.997 1.00 54.03 110 THR A N 1
ATOM 870 C CA . THR A 1 110 ? 35.270 -6.623 -56.777 1.00 54.03 110 THR A CA 1
ATOM 871 C C . THR A 1 110 ? 36.516 -7.203 -57.460 1.00 54.03 110 THR A C 1
ATOM 873 O O . THR A 1 110 ? 36.914 -6.697 -58.499 1.00 54.03 110 THR A O 1
ATOM 876 N N . ASN A 1 111 ? 37.124 -8.268 -56.926 1.00 53.25 111 ASN A N 1
ATOM 877 C CA . ASN A 1 111 ? 38.370 -8.839 -57.465 1.00 53.25 111 ASN A CA 1
ATOM 878 C C . ASN A 1 111 ? 38.154 -9.950 -58.520 1.00 53.25 111 ASN A C 1
ATOM 880 O O . ASN A 1 111 ? 39.121 -10.554 -58.970 1.00 53.25 111 ASN A O 1
ATOM 884 N N . ASN A 1 112 ? 36.896 -10.249 -58.872 1.00 50.12 112 ASN A N 1
ATOM 885 C CA . ASN A 1 112 ? 36.489 -11.240 -59.883 1.00 50.12 112 ASN A CA 1
ATOM 886 C C . ASN A 1 112 ? 35.788 -10.584 -61.095 1.00 50.12 112 ASN A C 1
ATOM 888 O O . ASN A 1 112 ? 34.975 -11.226 -61.762 1.00 50.12 112 ASN A O 1
ATOM 892 N N . LYS A 1 113 ? 36.057 -9.300 -61.359 1.00 42.56 113 LYS A N 1
ATOM 893 C CA . LYS A 1 113 ? 35.517 -8.557 -62.503 1.00 42.56 113 LYS A CA 1
ATOM 894 C C . LYS A 1 113 ? 36.627 -7.922 -63.322 1.00 42.56 113 LYS A C 1
ATOM 896 O O . LYS A 1 113 ? 37.576 -7.409 -62.693 1.00 42.56 113 LYS A O 1
#